Protein AF-A0AAE9WFH3-F1 (afdb_monomer)

Sequence (123 aa):
MDTSESIPDTSDIDADIASEFVEFTDDIPIEIYRSLRYIRKYENEYQKENLNLNHLATEVGQCSPSDVPATKKRFAKSLFHSDEYMQQTNAEAQKL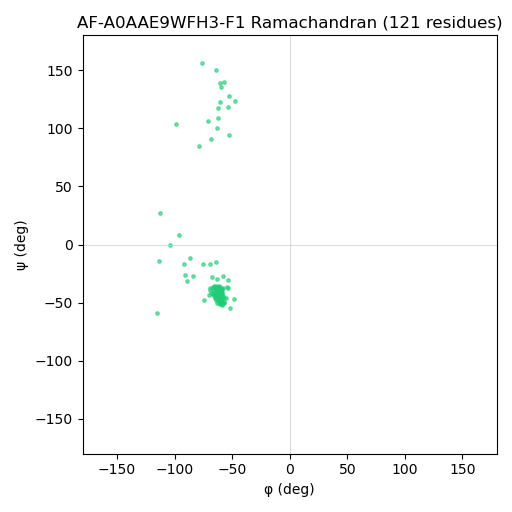YANVHAAYERLNDKIRYLENERPASSS

Mean predicted aligned error: 10.2 Å

Secondary structure (DSSP, 8-state):
-----PPPP-TT--HHHHHTTHIIIIIHHHHHHHHHHHHHHHHHHHHHHHHHHHHHHHHHHHS-TTTHHHHHHHHHHHHHHHHHHHHHHHHHHHHHHHHHHHHHHHHHHHHHHHHHHS-----

Solvent-accessible surface area (backbone atoms only — not comparable to full-atom values): 6937 Å² total; per-residue (Å²): 136,82,84,76,79,72,77,77,85,68,88,77,66,52,68,69,64,58,60,73,45,43,58,69,73,51,53,49,55,51,51,51,53,52,34,52,51,50,29,54,50,26,50,54,51,26,53,51,30,50,55,49,42,57,51,42,58,54,44,55,78,71,50,54,83,86,46,39,67,60,46,50,52,53,39,54,52,38,52,52,52,29,50,52,25,51,52,51,25,51,50,35,50,52,49,43,51,53,52,53,51,52,49,51,53,54,51,52,52,51,50,53,48,58,68,67,66,51,67,79,77,73,134

Structure (mmCIF, N/CA/C/O backbone):
data_AF-A0AAE9WFH3-F1
#
_entry.id   AF-A0AAE9WFH3-F1
#
loop_
_atom_site.group_PDB
_atom_site.id
_atom_site.type_symbol
_atom_site.label_atom_id
_atom_site.label_alt_id
_atom_site.label_comp_id
_atom_site.label_asym_id
_atom_site.label_entity_id
_atom_site.label_seq_id
_atom_site.pdbx_PDB_ins_code
_atom_site.Cartn_x
_atom_site.Cartn_y
_atom_site.Cartn_z
_atom_site.occupancy
_atom_site.B_iso_or_equiv
_atom_site.auth_seq_id
_atom_site.auth_comp_id
_atom_site.auth_asym_id
_atom_site.auth_atom_id
_atom_site.pdbx_PDB_model_num
ATOM 1 N N . MET A 1 1 ? 42.323 28.260 -20.197 1.00 41.03 1 MET A N 1
ATOM 2 C CA . MET A 1 1 ? 41.808 27.374 -21.256 1.00 41.03 1 MET A CA 1
ATOM 3 C C . MET A 1 1 ? 40.565 26.743 -20.682 1.00 41.03 1 MET A C 1
ATOM 5 O O . MET A 1 1 ? 40.673 26.093 -19.654 1.00 41.03 1 MET A O 1
ATOM 9 N N . ASP A 1 2 ? 39.417 27.089 -21.249 1.00 44.50 2 ASP A N 1
ATOM 10 C CA . ASP A 1 2 ? 38.090 26.714 -20.764 1.00 44.50 2 ASP A CA 1
ATOM 11 C C . ASP A 1 2 ? 37.646 25.509 -21.602 1.00 44.50 2 ASP A C 1
ATOM 13 O O . ASP A 1 2 ? 37.400 25.642 -22.802 1.00 44.50 2 ASP A O 1
ATOM 17 N N . THR A 1 3 ? 37.698 24.306 -21.032 1.00 50.94 3 THR A N 1
ATOM 18 C CA . THR A 1 3 ? 37.228 23.086 -21.698 1.00 50.94 3 THR A CA 1
ATOM 19 C C . THR A 1 3 ? 35.713 23.058 -21.589 1.00 50.94 3 THR A C 1
ATOM 21 O O . THR A 1 3 ? 35.156 22.485 -20.656 1.00 50.94 3 THR A O 1
ATOM 24 N N . SER A 1 4 ? 35.051 23.733 -22.527 1.00 55.38 4 SER A N 1
ATOM 25 C CA . SER A 1 4 ? 33.620 23.571 -22.751 1.00 55.38 4 SER A CA 1
ATOM 26 C C . SER A 1 4 ? 33.409 22.161 -23.308 1.00 55.38 4 SER A C 1
ATOM 28 O O . SER A 1 4 ? 33.547 21.930 -24.507 1.00 55.38 4 SER A O 1
ATOM 30 N N . GLU A 1 5 ? 33.182 21.193 -22.419 1.00 54.88 5 GLU A N 1
ATOM 31 C CA . GLU A 1 5 ? 32.661 19.883 -22.801 1.00 54.88 5 GLU A CA 1
ATOM 32 C C . GLU A 1 5 ? 31.267 20.110 -23.389 1.00 54.88 5 GLU A C 1
ATOM 34 O O . GLU A 1 5 ? 30.289 20.361 -22.685 1.00 54.88 5 GLU A O 1
ATOM 39 N N . SER A 1 6 ? 31.203 20.112 -24.718 1.00 55.34 6 SER A N 1
ATOM 40 C CA . SER A 1 6 ? 29.959 20.154 -25.468 1.00 55.34 6 SER A CA 1
ATOM 41 C C . SER A 1 6 ? 29.127 18.927 -25.113 1.00 55.34 6 SER A C 1
ATOM 43 O O . SER A 1 6 ? 29.585 17.796 -25.288 1.00 55.34 6 SER A O 1
ATOM 45 N N . ILE A 1 7 ? 27.906 19.161 -24.632 1.00 59.47 7 ILE A N 1
ATOM 46 C CA . ILE A 1 7 ? 26.883 18.127 -24.457 1.00 59.47 7 ILE A CA 1
ATOM 47 C C . ILE A 1 7 ? 26.741 17.389 -25.800 1.00 59.47 7 ILE A C 1
ATOM 49 O O . ILE A 1 7 ? 26.604 18.066 -26.824 1.00 59.47 7 ILE A O 1
ATOM 53 N N . PRO A 1 8 ? 26.820 16.046 -25.832 1.00 55.91 8 PRO A N 1
ATOM 54 C CA . PRO A 1 8 ? 26.739 15.300 -27.080 1.00 55.91 8 PRO A CA 1
ATOM 55 C C . PRO A 1 8 ? 25.400 15.567 -27.767 1.00 55.91 8 PRO A C 1
ATOM 57 O O . PRO A 1 8 ? 24.347 15.591 -27.125 1.00 55.91 8 PRO A O 1
ATOM 60 N N . ASP A 1 9 ? 25.470 15.797 -29.075 1.00 50.94 9 ASP A N 1
ATOM 61 C CA . ASP A 1 9 ? 24.312 16.028 -29.929 1.00 50.94 9 ASP A CA 1
ATOM 62 C C . ASP A 1 9 ? 23.417 14.776 -29.907 1.00 50.94 9 ASP A C 1
ATOM 64 O O . ASP A 1 9 ? 23.851 13.679 -30.253 1.00 50.94 9 ASP A O 1
ATOM 68 N N . THR A 1 10 ? 22.188 14.930 -29.415 1.00 55.25 10 THR A N 1
ATOM 69 C CA . THR A 1 10 ? 21.195 13.845 -29.273 1.00 55.25 10 THR A CA 1
ATOM 70 C C . THR A 1 10 ? 20.226 13.796 -30.456 1.00 55.25 10 THR A C 1
ATOM 72 O O . THR A 1 10 ? 19.245 13.058 -30.414 1.00 55.25 10 THR A O 1
ATOM 75 N N . SER A 1 11 ? 20.489 14.578 -31.511 1.00 54.19 11 SER A N 1
ATOM 76 C CA . SER A 1 11 ? 19.598 14.740 -32.667 1.00 54.19 11 SER A CA 1
ATOM 77 C C . SER A 1 11 ? 19.367 13.469 -33.499 1.00 54.19 11 SER A C 1
ATOM 79 O O . SER A 1 11 ? 18.375 13.426 -34.219 1.00 54.19 11 SER A O 1
ATOM 81 N N . ASP A 1 12 ? 20.190 12.428 -33.330 1.00 53.84 12 ASP A N 1
ATOM 82 C CA . ASP A 1 12 ? 20.093 11.138 -34.038 1.00 53.84 12 ASP A CA 1
ATOM 83 C C . ASP A 1 12 ? 19.704 9.953 -33.123 1.00 53.84 12 ASP A C 1
ATOM 85 O O . ASP A 1 12 ? 20.059 8.803 -33.392 1.00 53.84 12 ASP A O 1
ATOM 89 N N . ILE A 1 13 ? 18.986 10.179 -32.013 1.00 57.56 13 ILE A N 1
ATOM 90 C CA . ILE A 1 13 ? 18.311 9.052 -31.344 1.00 57.56 13 ILE A CA 1
ATOM 91 C C . ILE A 1 13 ? 17.147 8.634 -32.242 1.00 57.56 13 ILE A C 1
ATOM 93 O O . ILE A 1 13 ? 16.143 9.341 -32.333 1.00 57.56 13 ILE A O 1
ATOM 97 N N . ASP A 1 14 ? 17.314 7.494 -32.911 1.00 61.53 14 ASP A N 1
ATOM 98 C CA . ASP A 1 14 ? 16.313 6.884 -33.780 1.00 61.53 14 ASP A CA 1
ATOM 99 C C . ASP A 1 14 ? 14.957 6.853 -33.056 1.00 61.53 14 ASP A C 1
ATOM 101 O O . ASP A 1 14 ? 14.855 6.356 -31.927 1.00 61.53 14 ASP A O 1
ATOM 105 N N . ALA A 1 15 ? 13.920 7.440 -33.658 1.00 61.62 15 ALA A N 1
ATOM 106 C CA . ALA A 1 15 ? 12.600 7.551 -33.030 1.00 61.62 15 ALA A CA 1
ATOM 107 C C . ALA A 1 15 ? 12.034 6.166 -32.665 1.00 61.62 15 ALA A C 1
ATOM 109 O O . ALA A 1 15 ? 11.291 6.035 -31.689 1.00 61.62 15 ALA A O 1
ATOM 110 N N . ASP A 1 16 ? 12.462 5.137 -33.401 1.00 62.44 16 ASP A N 1
ATOM 111 C CA . ASP A 1 16 ? 12.167 3.735 -33.137 1.00 62.44 16 ASP A CA 1
ATOM 112 C C . ASP A 1 16 ? 12.787 3.274 -31.807 1.00 62.44 16 ASP A C 1
ATOM 114 O O . ASP A 1 16 ? 12.073 2.726 -30.968 1.00 62.44 16 ASP A O 1
ATOM 118 N N . ILE A 1 17 ? 14.050 3.614 -31.526 1.00 67.44 17 ILE A N 1
ATOM 119 C CA . ILE A 1 17 ? 14.711 3.310 -30.244 1.00 67.44 17 ILE A CA 1
ATOM 120 C C . ILE A 1 17 ? 14.035 4.072 -29.102 1.00 67.44 17 ILE A C 1
ATOM 122 O O . ILE A 1 17 ? 13.761 3.492 -28.057 1.00 67.44 17 ILE A O 1
ATOM 126 N N . ALA A 1 18 ? 13.712 5.356 -29.280 1.00 67.12 18 ALA A N 1
ATOM 127 C CA . ALA A 1 18 ? 13.023 6.134 -28.245 1.00 67.12 18 ALA A CA 1
ATOM 128 C C . ALA A 1 18 ? 11.638 5.549 -27.899 1.00 67.12 18 ALA A C 1
ATOM 130 O O . ALA A 1 18 ? 11.245 5.536 -26.729 1.00 67.12 18 ALA A O 1
ATOM 131 N N . SER A 1 19 ? 10.926 5.008 -28.896 1.00 69.81 19 SER A N 1
ATOM 132 C CA . SER A 1 19 ? 9.636 4.340 -28.696 1.00 69.81 19 SER A CA 1
ATOM 133 C C . SER A 1 19 ? 9.744 3.086 -27.815 1.00 69.81 19 SER A C 1
ATOM 135 O O . SER A 1 19 ? 8.832 2.796 -27.037 1.00 69.81 19 SER A O 1
ATOM 137 N N . GLU A 1 20 ? 10.888 2.392 -27.836 1.00 70.50 20 GLU A N 1
ATOM 138 C CA . GLU A 1 20 ? 11.128 1.206 -27.010 1.00 70.50 20 GLU A CA 1
ATOM 139 C C . GLU A 1 20 ? 11.255 1.525 -25.513 1.00 70.50 20 GLU A C 1
ATOM 141 O O . GLU A 1 20 ? 11.119 0.617 -24.688 1.00 70.50 20 GLU A O 1
ATOM 146 N N . PHE A 1 21 ? 11.478 2.787 -25.128 1.00 76.88 21 PHE A N 1
ATOM 147 C CA . PHE A 1 21 ? 11.640 3.191 -23.726 1.00 76.88 21 PHE A CA 1
ATOM 148 C C . PHE A 1 21 ? 10.418 3.887 -23.111 1.00 76.88 21 PHE A C 1
ATOM 150 O O . PHE A 1 21 ? 10.444 4.176 -21.915 1.00 76.88 21 PHE A O 1
ATOM 157 N N . VAL A 1 22 ? 9.333 4.087 -23.871 1.00 77.94 22 VAL A N 1
ATOM 158 C CA . VAL A 1 22 ? 8.097 4.760 -23.409 1.00 77.94 22 VAL A CA 1
ATOM 159 C C . VAL A 1 22 ? 7.522 4.122 -22.139 1.00 77.94 22 VAL A C 1
ATOM 161 O O . VAL A 1 22 ? 7.083 4.815 -21.225 1.00 77.94 22 VAL A O 1
ATOM 164 N N . GLU A 1 23 ? 7.611 2.796 -22.018 1.00 76.62 23 GLU A N 1
ATOM 165 C CA . GLU A 1 23 ? 7.212 2.057 -20.813 1.00 76.62 23 GLU A CA 1
ATOM 166 C C . GLU A 1 23 ? 7.896 2.595 -19.532 1.00 76.62 23 GLU A C 1
ATOM 168 O O . GLU A 1 23 ? 7.281 2.660 -18.465 1.00 76.62 23 GLU A O 1
ATOM 173 N N . PHE A 1 24 ? 9.166 3.011 -19.627 1.00 78.12 24 PHE A N 1
ATOM 174 C CA . PHE A 1 24 ? 9.969 3.503 -18.500 1.00 78.12 24 PHE A CA 1
ATOM 175 C C . PHE A 1 24 ? 9.745 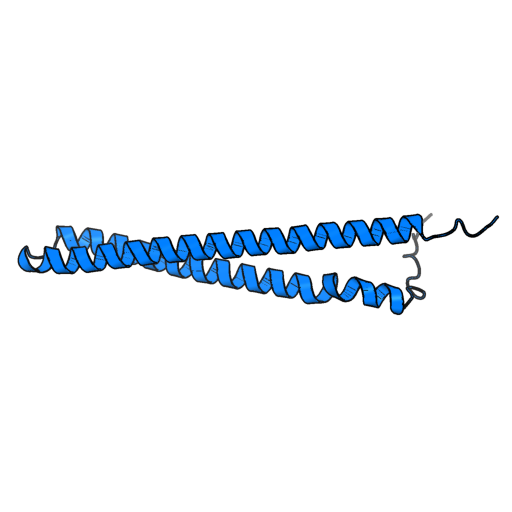4.978 -18.188 1.00 78.12 24 PHE A C 1
ATOM 177 O O . PHE A 1 24 ? 9.939 5.383 -17.040 1.00 78.12 24 PHE A O 1
ATOM 184 N N . THR A 1 25 ? 9.351 5.778 -19.178 1.00 75.19 25 THR A N 1
ATOM 185 C CA . THR A 1 25 ? 9.114 7.216 -18.999 1.00 75.19 25 THR A CA 1
ATOM 186 C C . THR A 1 25 ? 7.680 7.520 -18.591 1.00 75.19 25 THR A C 1
ATOM 188 O O . THR A 1 25 ? 7.459 8.461 -17.828 1.00 75.19 25 THR A O 1
ATOM 191 N N . ASP A 1 26 ? 6.725 6.701 -19.036 1.00 77.38 26 ASP A N 1
ATOM 192 C CA . ASP A 1 26 ? 5.303 7.020 -18.931 1.00 77.38 26 ASP A CA 1
ATOM 193 C C . ASP A 1 26 ? 4.592 6.029 -18.000 1.00 77.38 26 ASP A C 1
ATOM 195 O O . ASP A 1 26 ? 4.060 6.421 -16.957 1.00 77.38 26 ASP A O 1
ATOM 199 N N . ASP A 1 27 ? 4.637 4.732 -18.309 1.00 83.56 27 ASP A N 1
ATOM 200 C CA . ASP A 1 27 ? 3.812 3.731 -17.621 1.00 83.56 27 ASP A CA 1
ATOM 201 C C . ASP A 1 27 ? 4.314 3.409 -16.207 1.00 83.56 27 ASP A C 1
ATOM 203 O O . ASP A 1 27 ? 3.544 3.417 -15.238 1.00 83.56 27 ASP A O 1
ATOM 207 N N . ILE A 1 28 ? 5.616 3.155 -16.054 1.00 89.56 28 ILE A N 1
ATOM 208 C CA . ILE A 1 28 ? 6.210 2.785 -14.763 1.00 89.56 28 ILE A CA 1
ATOM 209 C C . ILE A 1 28 ? 6.059 3.905 -13.719 1.00 89.56 28 ILE A C 1
ATOM 211 O O . ILE A 1 28 ? 5.599 3.610 -12.610 1.00 89.56 28 ILE A O 1
ATOM 215 N N . PRO A 1 29 ? 6.360 5.185 -14.019 1.00 91.62 29 PRO A N 1
ATOM 216 C CA . PRO A 1 29 ? 6.131 6.275 -13.071 1.00 91.62 29 PRO A CA 1
ATOM 217 C C . PRO A 1 29 ? 4.665 6.418 -12.644 1.00 91.62 29 PRO A C 1
ATOM 219 O O . PRO A 1 29 ? 4.389 6.671 -11.466 1.00 91.62 29 PRO A O 1
ATOM 222 N N . ILE A 1 30 ? 3.716 6.212 -13.566 1.00 91.88 30 ILE A N 1
ATOM 223 C CA . ILE A 1 30 ? 2.280 6.244 -13.258 1.00 91.88 30 ILE A CA 1
ATOM 224 C C . ILE A 1 30 ? 1.910 5.126 -12.279 1.00 91.88 30 ILE A C 1
ATOM 226 O O . ILE A 1 30 ? 1.215 5.385 -11.292 1.00 91.88 30 ILE A O 1
ATOM 230 N N . GLU A 1 31 ? 2.372 3.899 -12.513 1.00 91.12 31 GLU A N 1
ATOM 231 C CA . GLU A 1 31 ? 2.100 2.766 -11.622 1.00 91.12 31 GLU A CA 1
ATOM 232 C C . GLU A 1 31 ? 2.760 2.937 -10.247 1.00 91.12 31 GLU A C 1
ATOM 234 O O . GLU A 1 31 ? 2.116 2.681 -9.226 1.00 91.12 31 GLU A O 1
ATOM 239 N N . ILE A 1 32 ? 3.987 3.473 -10.192 1.00 94.12 32 ILE A N 1
ATOM 240 C CA . ILE A 1 32 ? 4.649 3.832 -8.929 1.00 94.12 32 ILE A CA 1
ATOM 241 C C . ILE A 1 32 ? 3.787 4.825 -8.146 1.00 94.12 32 ILE A C 1
ATOM 243 O O . ILE A 1 32 ? 3.482 4.605 -6.970 1.00 94.12 32 ILE A O 1
ATOM 247 N N . TYR A 1 33 ? 3.345 5.904 -8.798 1.00 95.31 33 TYR A N 1
ATOM 248 C CA . TYR A 1 33 ? 2.500 6.909 -8.159 1.00 95.31 33 TYR A CA 1
ATOM 249 C C . TYR A 1 33 ? 1.169 6.321 -7.675 1.00 95.31 33 TYR A C 1
ATOM 251 O O . TYR A 1 33 ? 0.728 6.615 -6.559 1.00 95.31 33 TYR A O 1
ATOM 259 N N . ARG A 1 34 ? 0.525 5.471 -8.486 1.00 95.25 34 ARG A N 1
ATOM 260 C CA . ARG A 1 34 ? -0.732 4.799 -8.125 1.00 95.25 34 ARG A CA 1
ATOM 261 C C . ARG A 1 34 ? -0.563 3.949 -6.871 1.00 95.25 34 ARG A C 1
ATOM 263 O O . ARG A 1 34 ? -1.330 4.143 -5.927 1.00 95.25 34 ARG A O 1
ATOM 270 N N . SER A 1 35 ? 0.436 3.070 -6.818 1.00 96.81 35 SER A N 1
ATOM 271 C CA . SER A 1 35 ? 0.660 2.223 -5.641 1.00 96.81 35 SER A CA 1
ATOM 272 C C . SER A 1 35 ? 1.025 3.040 -4.401 1.00 96.81 35 SER A C 1
ATOM 274 O O . SER A 1 35 ? 0.431 2.823 -3.346 1.00 96.81 35 SER A O 1
ATOM 276 N N . LEU A 1 36 ? 1.889 4.058 -4.512 1.00 97.31 36 LEU A N 1
ATOM 277 C CA . LEU A 1 36 ? 2.202 4.951 -3.384 1.00 97.31 36 LEU A CA 1
ATOM 278 C C . LEU A 1 36 ? 0.961 5.686 -2.856 1.00 97.31 36 LEU A C 1
ATOM 280 O O . LEU A 1 36 ? 0.793 5.852 -1.645 1.00 97.31 36 LEU A O 1
ATOM 284 N N . ARG A 1 37 ? 0.054 6.103 -3.747 1.00 98.00 37 ARG A N 1
ATOM 285 C CA . ARG A 1 37 ? -1.218 6.720 -3.356 1.00 98.00 37 ARG A CA 1
ATOM 286 C C . ARG A 1 37 ? -2.102 5.751 -2.569 1.00 98.00 37 ARG A C 1
ATOM 288 O O . ARG A 1 37 ? -2.723 6.178 -1.595 1.00 98.00 37 ARG A O 1
ATOM 295 N N . TYR A 1 38 ? -2.183 4.483 -2.976 1.00 97.88 38 TYR A N 1
ATOM 296 C CA . TYR A 1 38 ? -2.962 3.471 -2.257 1.00 97.88 38 TYR A CA 1
ATOM 297 C C . TYR A 1 38 ? -2.335 3.099 -0.913 1.00 97.88 38 TYR A C 1
ATOM 299 O O . TYR A 1 38 ? -3.057 3.081 0.080 1.00 97.88 38 TYR A O 1
ATOM 307 N N . ILE A 1 39 ? -1.013 2.919 -0.849 1.00 98.25 39 ILE A N 1
ATOM 308 C CA . ILE A 1 39 ? -0.269 2.720 0.407 1.00 98.25 39 ILE A CA 1
ATOM 309 C C . ILE A 1 39 ? -0.619 3.833 1.395 1.00 98.25 39 ILE A C 1
ATOM 311 O O . ILE A 1 39 ? -1.160 3.567 2.465 1.00 98.25 39 ILE A O 1
ATOM 315 N N . ARG A 1 40 ? -0.453 5.097 0.987 1.00 98.19 40 ARG A N 1
ATOM 316 C CA . ARG A 1 40 ? -0.771 6.245 1.844 1.00 98.19 40 ARG A CA 1
ATOM 317 C C . ARG A 1 40 ? -2.245 6.288 2.253 1.00 98.19 40 ARG A C 1
ATOM 319 O O . ARG A 1 40 ? -2.569 6.700 3.364 1.00 98.19 40 ARG A O 1
ATOM 326 N N . LYS A 1 41 ? -3.161 5.904 1.358 1.00 98.19 41 LYS A N 1
ATOM 327 C CA . LYS A 1 41 ? -4.593 5.816 1.674 1.00 98.19 41 LYS A CA 1
ATOM 328 C C . LYS A 1 41 ? -4.829 4.813 2.805 1.00 98.19 41 LYS A C 1
ATOM 330 O O . LYS A 1 41 ? -5.497 5.167 3.770 1.00 98.19 41 LYS A O 1
ATOM 335 N N . TYR A 1 42 ? -4.300 3.599 2.690 1.00 98.31 42 TYR A N 1
ATOM 336 C CA . TYR A 1 42 ? -4.509 2.544 3.680 1.00 98.31 42 TYR A CA 1
ATOM 337 C C . TYR A 1 42 ? -3.803 2.839 5.005 1.00 98.31 42 TYR A C 1
ATOM 339 O O . TYR A 1 42 ? -4.408 2.650 6.056 1.00 98.31 42 TYR A O 1
ATOM 347 N N . GLU A 1 43 ? -2.604 3.422 4.978 1.00 97.75 43 GLU A N 1
ATOM 348 C CA . GLU A 1 43 ? -1.922 3.907 6.184 1.00 97.75 43 GLU A CA 1
ATOM 349 C C . GLU A 1 43 ? -2.745 4.965 6.930 1.00 97.75 43 GLU A C 1
ATOM 351 O O . GLU A 1 43 ? -2.855 4.917 8.156 1.00 97.75 43 GLU A O 1
ATOM 356 N N . ASN A 1 44 ? -3.368 5.904 6.210 1.00 98.12 44 ASN A N 1
ATOM 357 C CA . ASN A 1 44 ? -4.234 6.908 6.829 1.00 98.12 44 ASN A CA 1
ATOM 358 C C . ASN A 1 44 ? -5.470 6.270 7.486 1.00 98.12 44 ASN A C 1
ATOM 360 O O . ASN A 1 44 ? -5.869 6.693 8.571 1.00 98.12 44 ASN A O 1
ATOM 364 N N . GLU A 1 45 ? -6.097 5.276 6.848 1.00 98.19 45 GLU A N 1
ATOM 365 C CA . GLU A 1 45 ? -7.246 4.572 7.436 1.00 98.19 45 GLU A CA 1
ATOM 366 C C . GLU A 1 45 ? -6.833 3.710 8.640 1.00 98.19 45 GLU A C 1
ATOM 368 O O . GLU A 1 45 ? -7.501 3.745 9.673 1.00 98.19 45 GLU A O 1
ATOM 373 N N . TYR A 1 46 ? -5.679 3.043 8.573 1.00 97.69 46 TYR A N 1
ATOM 374 C CA . TYR A 1 46 ? -5.075 2.341 9.707 1.00 97.69 46 TYR A CA 1
ATOM 375 C C . TYR A 1 46 ? -4.838 3.278 10.902 1.00 97.69 46 TYR A C 1
ATOM 377 O O . TYR A 1 46 ? -5.205 2.963 12.034 1.00 97.69 46 TYR A O 1
ATOM 385 N N . GLN A 1 47 ? -4.282 4.471 10.666 1.00 97.50 47 GLN A N 1
ATOM 386 C CA . GLN A 1 47 ? -4.077 5.468 11.721 1.00 97.50 47 GLN A CA 1
ATOM 387 C C . GLN A 1 47 ? -5.397 5.914 12.362 1.00 97.50 47 GLN A C 1
ATOM 389 O O . GLN A 1 47 ? -5.467 6.047 13.586 1.00 97.50 47 GLN A O 1
ATOM 394 N N . LYS A 1 48 ? -6.455 6.113 11.565 1.00 97.62 48 LYS A N 1
ATOM 395 C CA . LYS A 1 48 ? -7.790 6.443 12.088 1.00 97.62 48 LYS A CA 1
ATOM 396 C C . LYS A 1 48 ? -8.357 5.314 12.946 1.00 97.62 48 LYS A C 1
ATOM 398 O O . LYS A 1 48 ? -8.863 5.593 14.032 1.00 97.62 48 LYS A O 1
ATOM 403 N N . GLU A 1 49 ? -8.253 4.063 12.498 1.00 97.38 49 GLU A N 1
ATOM 404 C CA . GLU A 1 49 ? -8.702 2.913 13.290 1.00 97.38 49 GLU A CA 1
ATOM 405 C C . GLU A 1 49 ? -7.887 2.770 14.582 1.00 97.38 49 GLU A C 1
ATOM 407 O O . GLU A 1 49 ? -8.467 2.527 15.632 1.00 97.38 49 GLU A O 1
ATOM 412 N N . ASN A 1 50 ? -6.579 3.041 14.579 1.00 95.38 50 ASN A N 1
ATOM 413 C CA . ASN A 1 50 ? -5.782 3.046 15.812 1.00 95.38 50 ASN A CA 1
ATOM 414 C C . ASN A 1 50 ? -6.214 4.130 16.812 1.00 95.38 50 ASN A C 1
ATOM 416 O O . ASN A 1 50 ? -6.271 3.874 18.017 1.00 95.38 50 ASN A O 1
ATOM 420 N N . LEU A 1 51 ? -6.558 5.333 16.342 1.00 96.50 51 LEU A N 1
ATOM 421 C CA . LEU A 1 51 ? -7.135 6.367 17.208 1.00 96.50 51 LEU A CA 1
ATOM 422 C C . LEU A 1 51 ? -8.488 5.918 17.782 1.00 96.50 51 LEU A C 1
ATOM 424 O O . LEU A 1 51 ? -8.742 6.096 18.975 1.00 96.50 51 LEU A O 1
ATOM 428 N N . ASN A 1 52 ? -9.328 5.291 16.956 1.00 96.50 52 ASN A N 1
ATOM 429 C CA . ASN A 1 52 ? -10.614 4.738 17.372 1.00 96.50 52 ASN A CA 1
ATOM 430 C C . ASN A 1 52 ? -10.452 3.596 18.393 1.00 96.50 52 ASN A C 1
ATOM 432 O O . ASN A 1 52 ? -11.162 3.564 19.395 1.00 96.50 52 ASN A O 1
ATOM 436 N N . LEU A 1 53 ? -9.479 2.702 18.207 1.00 96.44 53 LEU A N 1
ATOM 437 C CA . LEU A 1 53 ? -9.147 1.637 19.156 1.00 96.44 53 LEU A CA 1
ATOM 438 C C . LEU A 1 53 ? -8.736 2.198 20.517 1.00 96.44 53 LEU A C 1
ATOM 440 O O . LEU A 1 53 ? -9.234 1.728 21.539 1.00 96.44 53 LEU A O 1
ATOM 444 N N . ASN A 1 54 ? -7.890 3.230 20.545 1.00 94.75 54 ASN A N 1
ATOM 445 C CA . ASN A 1 54 ? -7.495 3.893 21.791 1.00 94.75 54 ASN A CA 1
ATOM 446 C C . ASN A 1 54 ? -8.698 4.531 22.508 1.00 94.75 54 ASN A C 1
ATOM 448 O O . ASN A 1 54 ? -8.835 4.426 23.732 1.00 94.75 54 ASN A O 1
ATOM 452 N N . HIS A 1 55 ? -9.602 5.149 21.746 1.00 95.19 55 HIS A N 1
ATOM 453 C CA . HIS A 1 55 ? -10.844 5.703 22.278 1.00 95.19 55 HIS A CA 1
ATOM 454 C C . HIS A 1 55 ? -11.749 4.606 22.861 1.00 95.19 55 HIS A C 1
ATOM 456 O O . HIS A 1 55 ? -12.160 4.683 24.017 1.00 95.19 55 HIS A O 1
ATOM 462 N N . LEU A 1 56 ? -11.996 3.536 22.100 1.00 94.50 56 LEU A N 1
ATOM 463 C CA . LEU A 1 56 ? -12.829 2.406 22.516 1.00 94.50 56 LEU A CA 1
ATOM 464 C C . LEU A 1 56 ? -12.237 1.653 23.716 1.00 94.50 56 LEU A C 1
ATOM 466 O O . LEU A 1 56 ? -12.990 1.221 24.584 1.00 94.50 56 LEU A O 1
ATOM 470 N N . ALA A 1 57 ? -10.911 1.521 23.811 1.00 92.44 57 ALA A N 1
ATOM 471 C CA . ALA A 1 57 ? -10.249 0.940 24.981 1.00 92.44 57 ALA A CA 1
ATOM 472 C C . ALA A 1 57 ? -10.553 1.741 26.256 1.00 92.44 57 ALA A C 1
ATOM 474 O O . ALA A 1 57 ? -10.849 1.160 27.302 1.00 92.44 57 ALA A O 1
ATOM 475 N N . THR A 1 58 ? -10.541 3.072 26.146 1.00 92.50 58 THR A N 1
ATOM 476 C CA . THR A 1 58 ? -10.908 3.974 27.244 1.00 92.50 58 THR A CA 1
ATOM 477 C C . THR A 1 58 ? -12.395 3.849 27.588 1.00 92.50 58 THR A C 1
ATOM 479 O O . THR A 1 58 ? -12.738 3.720 28.764 1.00 92.50 58 THR A O 1
ATOM 482 N N . GLU A 1 59 ? -13.278 3.795 26.581 1.00 91.44 59 GLU A N 1
ATOM 483 C CA . GLU A 1 59 ? -14.722 3.611 26.787 1.00 91.44 59 GLU A CA 1
ATOM 484 C C . GLU A 1 59 ? -15.045 2.313 27.536 1.00 91.44 59 GLU A C 1
ATOM 486 O O . GLU A 1 59 ? -15.908 2.320 28.409 1.00 91.44 59 GLU A O 1
ATOM 491 N N . VAL A 1 60 ? -14.366 1.197 27.239 1.00 89.69 60 VAL A N 1
ATOM 492 C CA . VAL A 1 60 ? -14.622 -0.084 27.928 1.00 89.69 60 VAL A CA 1
ATOM 493 C C . VAL A 1 60 ? -14.417 0.044 29.440 1.00 89.69 60 VAL A C 1
ATOM 495 O O . VAL A 1 60 ? -15.188 -0.537 30.201 1.00 89.69 60 VAL A O 1
ATOM 498 N N . GLY A 1 61 ? -13.418 0.815 29.879 1.00 86.81 61 GLY A N 1
ATOM 499 C CA . GLY A 1 61 ? -13.142 1.045 31.301 1.00 86.81 61 GLY A CA 1
ATOM 500 C C . GLY A 1 61 ? -14.117 2.004 31.992 1.00 86.81 61 GLY A C 1
ATOM 501 O O . GLY A 1 61 ? -14.166 2.029 33.219 1.00 86.81 61 GLY A O 1
ATOM 502 N N . GLN A 1 62 ? -14.880 2.787 31.225 1.00 90.94 62 GLN A N 1
ATOM 503 C CA . GLN A 1 62 ? -15.774 3.837 31.731 1.00 90.94 62 GLN A CA 1
ATOM 504 C C . GLN A 1 62 ? -17.263 3.538 31.497 1.00 90.94 62 GLN A C 1
ATOM 506 O O . GLN A 1 62 ? -18.122 4.204 32.073 1.00 90.94 62 GLN A O 1
ATOM 511 N N . CYS A 1 63 ? -17.587 2.561 30.647 1.00 89.00 63 CYS A N 1
ATOM 512 C CA . CYS A 1 63 ? -18.961 2.243 30.281 1.00 89.00 63 CYS A CA 1
ATOM 513 C C . CYS A 1 63 ? -19.708 1.476 31.380 1.00 89.00 63 CYS A C 1
ATOM 515 O O . CYS A 1 63 ? -19.119 0.794 32.223 1.00 89.00 63 CYS A O 1
ATOM 517 N N . SER A 1 64 ? -21.039 1.581 31.357 1.00 92.25 64 SER A N 1
ATOM 518 C CA . SER A 1 64 ? -21.888 0.810 32.259 1.00 92.25 64 SER A CA 1
ATOM 519 C C . SER A 1 64 ? -21.742 -0.697 31.975 1.00 92.25 64 SER A C 1
ATOM 521 O O . SER A 1 64 ? -21.512 -1.081 30.823 1.00 92.25 64 SER A O 1
ATOM 523 N N . PRO A 1 65 ? -21.914 -1.591 32.971 1.00 91.56 65 PRO A N 1
ATOM 524 C CA . PRO A 1 65 ? -21.800 -3.036 32.753 1.00 91.56 65 PRO A CA 1
ATOM 525 C C . PRO A 1 65 ? -22.694 -3.577 31.626 1.00 91.56 65 PRO A C 1
ATOM 527 O O . PRO A 1 65 ? -22.313 -4.528 30.944 1.00 91.56 65 PRO A O 1
ATOM 530 N N . SER A 1 66 ? -23.856 -2.957 31.398 1.00 92.94 66 SER A N 1
ATOM 531 C CA . SER A 1 66 ? -24.773 -3.297 30.303 1.00 92.94 66 SER A CA 1
ATOM 532 C C . SER A 1 66 ? -24.225 -2.969 28.912 1.00 92.94 66 SER A C 1
ATOM 534 O O . SER A 1 66 ? -24.573 -3.659 27.955 1.00 92.94 66 SER A O 1
ATOM 536 N N . ASP A 1 67 ? -23.343 -1.975 28.790 1.00 93.75 67 ASP A N 1
ATOM 537 C CA . ASP A 1 67 ? -22.800 -1.519 27.504 1.00 93.75 67 ASP A CA 1
ATOM 538 C C . ASP A 1 67 ? -21.494 -2.227 27.123 1.00 93.75 67 ASP A C 1
ATOM 540 O O . ASP A 1 67 ? -21.105 -2.236 25.950 1.00 93.75 67 ASP A O 1
ATOM 544 N N . VAL A 1 68 ? -20.828 -2.876 28.088 1.00 92.62 68 VAL A N 1
ATOM 545 C CA . VAL A 1 68 ? -19.553 -3.586 27.884 1.00 92.62 68 VAL A CA 1
ATOM 546 C C . VAL A 1 68 ? -19.581 -4.524 26.665 1.00 92.62 68 VAL A C 1
ATOM 548 O O . VAL A 1 68 ? -18.643 -4.460 25.863 1.00 92.62 68 VAL A O 1
ATOM 551 N N . PRO A 1 69 ? -20.606 -5.378 26.447 1.00 94.25 69 PRO A N 1
ATOM 552 C CA . PRO A 1 69 ? -20.632 -6.264 25.282 1.00 94.25 69 PRO A CA 1
ATOM 553 C C . PRO A 1 69 ? -20.680 -5.498 23.954 1.00 94.25 69 PRO A C 1
ATOM 555 O O . PRO A 1 69 ? -19.990 -5.865 23.000 1.00 94.25 69 PRO A O 1
ATOM 558 N N . ALA A 1 70 ? -21.453 -4.409 23.891 1.00 94.50 70 ALA A N 1
ATOM 559 C CA . ALA A 1 70 ? -21.568 -3.586 22.692 1.00 94.50 70 ALA A CA 1
ATOM 560 C C . ALA A 1 70 ? -20.255 -2.847 22.392 1.00 94.50 70 ALA A C 1
ATOM 562 O O . ALA A 1 70 ? -19.807 -2.816 21.243 1.00 94.50 70 ALA A O 1
ATOM 563 N N . THR A 1 71 ? -19.593 -2.304 23.414 1.00 93.44 71 THR A N 1
ATOM 564 C CA . THR A 1 71 ? -18.290 -1.638 23.271 1.00 93.44 71 THR A CA 1
ATOM 565 C C . THR A 1 71 ? -17.194 -2.622 22.865 1.00 93.44 71 THR A C 1
ATOM 567 O O . THR A 1 71 ? -16.455 -2.346 21.923 1.00 93.44 71 THR A O 1
ATOM 570 N N . LYS A 1 72 ? -17.149 -3.825 23.455 1.00 93.56 72 LYS A N 1
ATOM 571 C CA . LYS A 1 72 ? -16.226 -4.894 23.027 1.00 93.56 72 LYS A CA 1
ATOM 572 C C . LYS A 1 72 ? -16.441 -5.306 21.572 1.00 93.56 72 LYS A C 1
ATOM 574 O O . LYS A 1 72 ? -15.472 -5.518 20.849 1.00 93.56 72 LYS A O 1
ATOM 579 N N . LYS A 1 73 ? -17.695 -5.382 21.115 1.00 95.44 73 LYS A N 1
ATOM 580 C CA . LYS A 1 73 ? -18.009 -5.683 19.710 1.00 95.44 73 LYS A CA 1
ATOM 581 C C . LYS A 1 73 ? -17.480 -4.601 18.762 1.00 95.44 73 LYS A C 1
ATOM 583 O O . LYS A 1 73 ? -16.918 -4.933 17.721 1.00 95.44 73 LYS A O 1
ATOM 588 N N . ARG A 1 74 ? -17.639 -3.321 19.119 1.00 95.81 74 ARG A N 1
ATOM 589 C CA . ARG A 1 74 ? -17.087 -2.189 18.350 1.00 95.81 74 ARG A CA 1
ATOM 590 C C . ARG A 1 74 ? -15.558 -2.235 18.313 1.00 95.81 74 ARG A C 1
ATOM 592 O O . ARG A 1 74 ? -14.986 -2.096 17.237 1.00 95.81 74 ARG A O 1
ATOM 599 N N . PHE A 1 75 ? -14.926 -2.514 19.453 1.00 95.44 75 PHE A N 1
ATOM 600 C CA . PHE A 1 75 ? -13.474 -2.666 19.562 1.00 95.44 75 PHE A CA 1
ATOM 601 C C . PHE A 1 75 ? -12.950 -3.784 18.654 1.00 95.44 75 PHE A C 1
ATOM 603 O O . PHE A 1 75 ? -12.064 -3.550 17.840 1.00 95.44 75 PHE A O 1
ATOM 610 N N . ALA A 1 76 ? -13.549 -4.977 18.727 1.00 95.88 76 ALA A N 1
ATOM 611 C CA . ALA A 1 76 ? -13.157 -6.103 17.883 1.00 95.88 76 ALA A CA 1
ATOM 612 C C . ALA A 1 76 ? -13.285 -5.769 16.389 1.00 95.88 76 ALA A C 1
ATOM 614 O O . ALA A 1 76 ? -12.378 -6.061 15.619 1.00 95.88 76 ALA A O 1
ATOM 615 N N . LYS A 1 77 ? -14.375 -5.109 15.978 1.00 97.00 77 LYS A N 1
ATOM 616 C CA . LYS A 1 77 ? -14.567 -4.692 14.582 1.00 97.00 77 LYS A CA 1
ATOM 617 C C . LYS A 1 77 ? -13.477 -3.722 14.109 1.00 97.00 77 LYS A C 1
ATOM 619 O O . LYS A 1 77 ? -12.942 -3.904 13.024 1.00 97.00 77 LYS A O 1
ATOM 624 N N . SER A 1 78 ? -13.150 -2.722 14.924 1.00 96.94 78 SER A N 1
ATOM 625 C CA . SER A 1 78 ? -12.093 -1.750 14.618 1.00 96.94 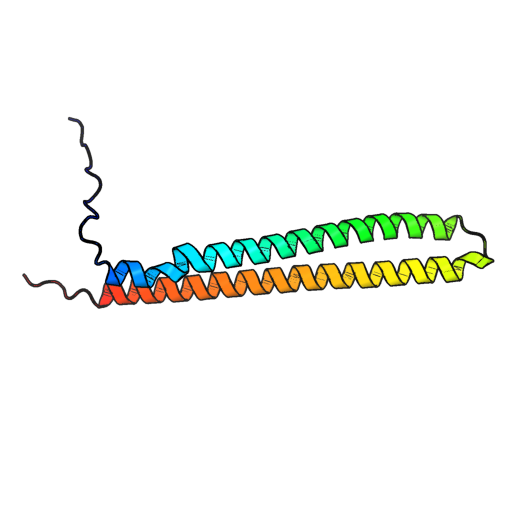78 SER A CA 1
ATOM 626 C C . SER A 1 78 ? -10.715 -2.421 14.518 1.00 96.94 78 SER A C 1
ATOM 628 O O . SER A 1 78 ? -9.935 -2.099 13.627 1.00 96.94 78 SER A O 1
ATOM 630 N N . LEU A 1 79 ? -10.454 -3.437 15.351 1.00 96.88 79 LEU A N 1
ATOM 631 C CA . LEU A 1 79 ? -9.226 -4.231 15.286 1.00 96.88 79 LEU A CA 1
ATOM 632 C C . LEU A 1 79 ? -9.121 -5.007 13.968 1.00 96.88 79 LEU A C 1
ATOM 634 O O . LEU A 1 79 ? -8.067 -4.988 13.341 1.00 96.88 79 LEU A O 1
ATOM 638 N N . PHE A 1 80 ? -10.211 -5.645 13.530 1.00 97.81 80 PHE A N 1
ATOM 639 C CA . PHE A 1 80 ? -10.248 -6.341 12.241 1.00 97.81 80 PHE A CA 1
ATOM 640 C C . PHE A 1 80 ? -9.994 -5.391 11.069 1.00 97.81 80 PHE A C 1
ATOM 642 O O . PHE A 1 80 ? -9.164 -5.696 10.222 1.00 97.81 80 PHE A O 1
ATOM 649 N N . HIS A 1 81 ? -10.644 -4.224 11.038 1.00 97.75 81 HIS A N 1
ATOM 650 C CA . HIS A 1 81 ? -10.388 -3.245 9.977 1.00 97.75 81 HIS A CA 1
ATOM 651 C C . HIS A 1 81 ? -8.937 -2.745 9.985 1.00 97.75 81 HIS A C 1
ATOM 653 O O . HIS A 1 81 ? -8.337 -2.572 8.929 1.00 97.75 81 HIS A O 1
ATOM 659 N N . SER A 1 82 ? -8.367 -2.509 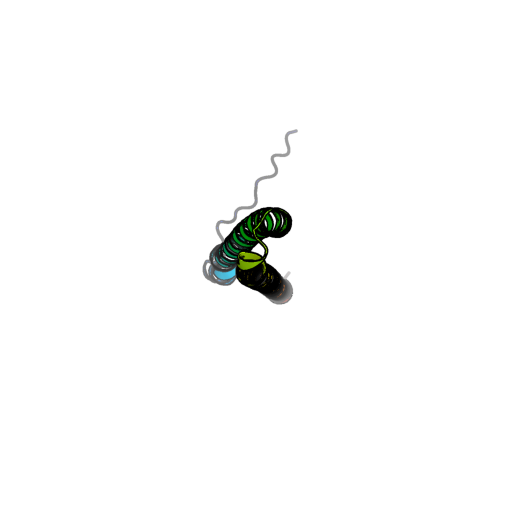11.171 1.00 97.81 82 SER A N 1
ATOM 660 C CA . SER A 1 82 ? -6.968 -2.098 11.315 1.00 97.81 82 SER 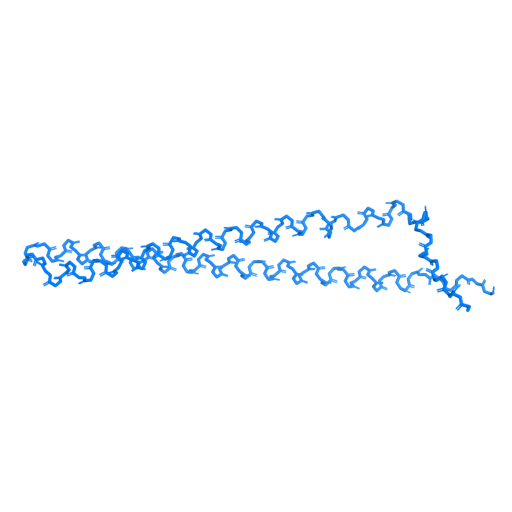A CA 1
ATOM 661 C C . SER A 1 82 ? -6.020 -3.135 10.696 1.00 97.81 82 SER A C 1
ATOM 663 O O . SER A 1 82 ? -5.162 -2.786 9.883 1.00 97.81 82 SER A O 1
ATOM 665 N N . ASP A 1 83 ? -6.236 -4.421 10.986 1.00 97.94 83 ASP A N 1
ATOM 666 C CA . ASP A 1 83 ? -5.477 -5.514 10.370 1.00 97.94 83 ASP A CA 1
ATOM 667 C C . ASP A 1 83 ? -5.675 -5.573 8.844 1.00 97.94 83 ASP A C 1
ATOM 669 O O . ASP A 1 83 ? -4.699 -5.638 8.098 1.00 97.94 83 ASP A O 1
ATOM 673 N N . GLU A 1 84 ? -6.913 -5.445 8.355 1.00 98.19 84 GLU A N 1
ATOM 674 C CA . GLU A 1 84 ? -7.214 -5.406 6.916 1.00 98.19 84 GLU A CA 1
ATOM 675 C C . GLU A 1 84 ? -6.471 -4.269 6.194 1.00 98.19 84 GLU A C 1
ATOM 677 O O . GLU A 1 84 ? -5.888 -4.489 5.129 1.00 98.19 84 GLU A O 1
ATOM 682 N N . TYR A 1 85 ? -6.433 -3.060 6.763 1.00 98.25 85 TYR A N 1
ATOM 683 C CA . TYR A 1 85 ? -5.699 -1.937 6.170 1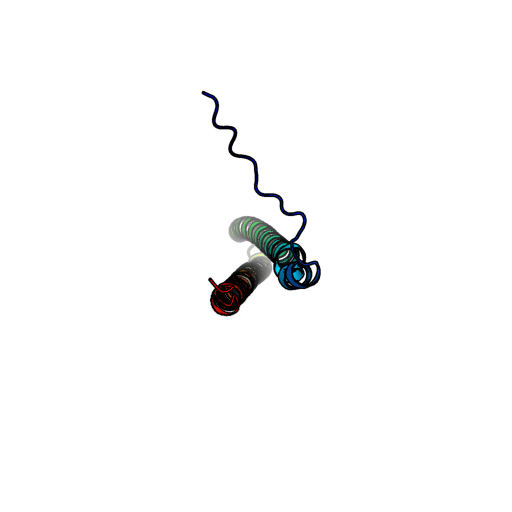.00 98.25 85 TYR A CA 1
ATOM 684 C C . TYR A 1 85 ? -4.187 -2.166 6.166 1.00 98.25 85 TYR A C 1
ATOM 686 O O . TYR A 1 85 ? -3.518 -1.818 5.189 1.00 98.25 85 TYR A 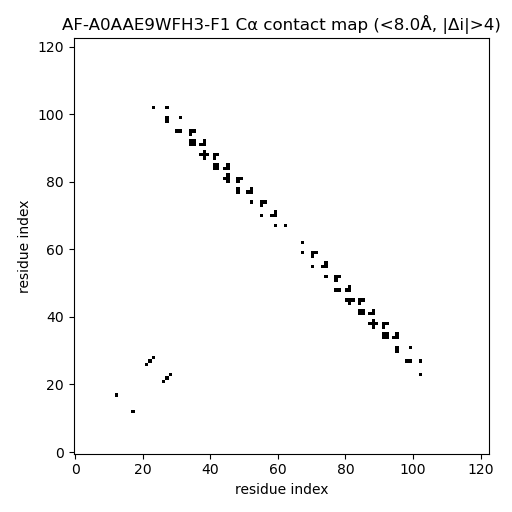O 1
ATOM 694 N N . MET A 1 86 ? -3.635 -2.788 7.209 1.00 97.69 86 MET A N 1
ATOM 695 C CA . MET A 1 86 ? -2.219 -3.160 7.242 1.00 97.69 86 MET A CA 1
ATOM 696 C C . MET A 1 86 ? -1.897 -4.200 6.157 1.00 97.69 86 MET A C 1
ATOM 698 O O . MET A 1 86 ? -0.920 -4.041 5.421 1.00 97.69 86 MET A O 1
ATOM 702 N N . GLN A 1 87 ? -2.741 -5.223 5.999 1.00 98.25 87 GLN A N 1
ATOM 703 C CA . GLN A 1 87 ? -2.590 -6.231 4.948 1.00 98.25 87 GLN A CA 1
ATOM 704 C C . GLN A 1 87 ? -2.664 -5.610 3.548 1.00 98.25 87 GLN A C 1
ATOM 706 O O . GLN A 1 87 ? -1.826 -5.915 2.699 1.00 98.25 87 GLN A O 1
ATOM 711 N N . GLN A 1 88 ? -3.616 -4.703 3.310 1.00 98.25 88 GLN A N 1
ATOM 712 C CA . GLN A 1 88 ? -3.750 -3.985 2.037 1.00 98.25 88 GLN A CA 1
ATOM 713 C C . GLN A 1 88 ? -2.538 -3.091 1.749 1.00 98.25 88 GLN A C 1
ATOM 715 O O . GLN A 1 88 ? -2.042 -3.072 0.623 1.00 98.25 88 GLN A O 1
ATOM 720 N N . THR A 1 89 ? -2.017 -2.404 2.769 1.00 98.19 89 THR A N 1
ATOM 721 C CA . THR A 1 89 ? -0.785 -1.608 2.660 1.00 98.19 89 THR A CA 1
ATOM 722 C C . THR A 1 89 ? 0.392 -2.485 2.236 1.00 98.19 89 THR A C 1
ATOM 724 O O . THR A 1 89 ? 1.100 -2.160 1.284 1.00 98.19 89 THR A O 1
ATOM 727 N N . ASN A 1 90 ? 0.573 -3.632 2.899 1.00 98.12 90 ASN A N 1
ATOM 728 C CA . ASN A 1 90 ? 1.644 -4.568 2.576 1.00 98.12 90 ASN A CA 1
ATOM 729 C C . ASN A 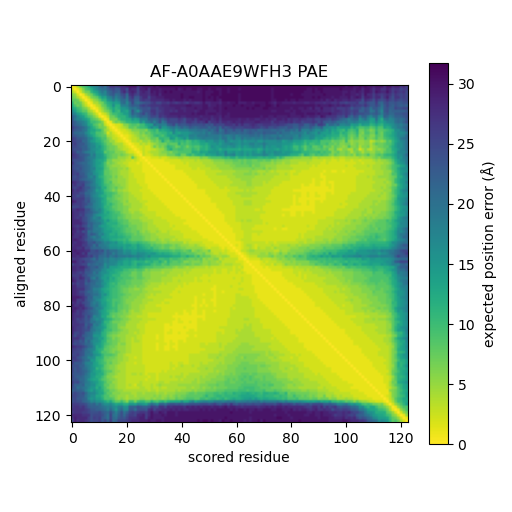1 90 ? 1.488 -5.166 1.167 1.00 98.12 90 ASN A C 1
ATOM 731 O O . ASN A 1 90 ? 2.469 -5.264 0.434 1.00 98.12 90 ASN A O 1
ATOM 735 N N . ALA A 1 91 ? 0.268 -5.522 0.762 1.00 97.81 91 ALA A N 1
ATOM 736 C CA . ALA A 1 91 ? -0.001 -6.047 -0.574 1.00 97.81 91 ALA A CA 1
ATOM 737 C C . ALA A 1 91 ? 0.353 -5.030 -1.675 1.00 97.81 91 ALA A C 1
ATOM 739 O O . ALA A 1 91 ? 1.020 -5.384 -2.648 1.00 97.81 91 ALA A O 1
ATOM 740 N N . GLU A 1 92 ? -0.022 -3.758 -1.509 1.00 97.75 92 GLU A N 1
ATOM 741 C CA . GLU A 1 92 ? 0.347 -2.700 -2.460 1.00 97.75 92 GLU A CA 1
ATOM 742 C C . GLU A 1 92 ? 1.855 -2.419 -2.470 1.00 97.75 92 GLU A C 1
ATOM 744 O O . GLU A 1 92 ? 2.426 -2.197 -3.537 1.00 97.75 92 GLU A O 1
ATOM 749 N N . ALA A 1 93 ? 2.530 -2.486 -1.318 1.00 97.38 93 ALA A N 1
ATOM 750 C CA . ALA A 1 93 ? 3.984 -2.343 -1.243 1.00 97.38 93 ALA A CA 1
ATOM 751 C C . ALA A 1 93 ? 4.721 -3.491 -1.955 1.00 97.38 93 ALA A C 1
ATOM 753 O O . ALA A 1 93 ? 5.667 -3.250 -2.707 1.00 97.38 93 ALA A O 1
ATOM 754 N N . GLN A 1 94 ? 4.264 -4.734 -1.777 1.00 97.94 94 GLN A N 1
ATOM 755 C CA . GLN A 1 94 ? 4.811 -5.899 -2.478 1.00 97.94 94 GLN A CA 1
ATOM 756 C C . GLN A 1 94 ? 4.591 -5.804 -3.989 1.00 97.94 94 GLN A C 1
ATOM 758 O O . GLN A 1 94 ? 5.512 -6.060 -4.764 1.00 97.94 94 GLN A O 1
ATOM 763 N N . LYS A 1 95 ? 3.392 -5.386 -4.410 1.00 96.25 95 LYS A N 1
ATOM 764 C CA . LYS A 1 95 ? 3.072 -5.140 -5.818 1.00 96.25 95 LYS A CA 1
ATOM 765 C C . LYS A 1 95 ? 3.977 -4.063 -6.420 1.00 96.25 95 LYS A C 1
ATOM 767 O O . LYS A 1 95 ? 4.534 -4.272 -7.494 1.00 96.25 95 LYS A O 1
ATOM 772 N N . LEU A 1 96 ? 4.157 -2.939 -5.723 1.00 96.44 96 LEU A N 1
ATOM 773 C CA . LEU A 1 96 ? 5.048 -1.858 -6.147 1.00 96.44 96 LEU A CA 1
ATOM 774 C C . LEU A 1 96 ? 6.479 -2.363 -6.340 1.00 96.44 96 LEU A C 1
ATOM 776 O O . LEU A 1 96 ? 7.079 -2.127 -7.387 1.00 96.44 96 LEU A O 1
ATOM 780 N N . TYR A 1 97 ? 7.005 -3.086 -5.350 1.00 96.56 97 TYR A N 1
ATOM 781 C CA . TYR A 1 97 ? 8.340 -3.667 -5.425 1.00 96.56 97 TYR A CA 1
ATOM 782 C C . TYR A 1 97 ? 8.484 -4.601 -6.631 1.00 96.56 97 TYR A C 1
ATOM 784 O O . TYR A 1 97 ? 9.416 -4.443 -7.417 1.00 96.56 97 TYR A O 1
ATOM 792 N N . ALA A 1 98 ? 7.543 -5.531 -6.817 1.00 95.38 98 ALA A N 1
ATOM 793 C CA . ALA A 1 98 ? 7.569 -6.474 -7.930 1.00 95.38 98 ALA A CA 1
ATOM 794 C C . ALA A 1 98 ? 7.527 -5.762 -9.291 1.00 95.38 98 ALA A C 1
ATOM 796 O O . ALA A 1 98 ? 8.288 -6.114 -10.191 1.00 95.38 98 ALA A O 1
ATOM 797 N N . ASN A 1 99 ? 6.691 -4.729 -9.428 1.00 91.38 99 ASN A N 1
ATOM 798 C CA . ASN A 1 99 ? 6.581 -3.947 -10.657 1.00 91.38 99 ASN A CA 1
ATOM 799 C C . ASN A 1 99 ? 7.885 -3.210 -10.986 1.00 91.38 99 ASN A C 1
ATOM 801 O O . ASN A 1 99 ? 8.364 -3.293 -12.117 1.00 91.38 99 ASN A O 1
ATOM 805 N N . VAL A 1 100 ? 8.479 -2.526 -10.003 1.00 93.25 100 VAL A N 1
ATOM 806 C CA . VAL A 1 100 ? 9.743 -1.792 -10.182 1.00 93.25 100 VAL A CA 1
ATOM 807 C C . VAL A 1 100 ? 10.898 -2.748 -10.466 1.00 93.25 100 VAL A C 1
ATOM 809 O O . VAL A 1 100 ? 11.705 -2.483 -11.351 1.00 93.25 100 VAL A O 1
ATOM 812 N N . HIS A 1 101 ? 10.965 -3.878 -9.764 1.00 94.69 101 HIS A N 1
ATOM 813 C CA . HIS A 1 101 ? 11.985 -4.891 -10.012 1.00 94.69 101 HIS A CA 1
ATOM 814 C C . HIS A 1 101 ? 11.862 -5.472 -11.425 1.00 94.69 101 HIS A C 1
ATOM 816 O O . HIS A 1 101 ? 12.846 -5.570 -12.148 1.00 94.69 101 HIS A O 1
ATOM 822 N N . ALA A 1 102 ? 10.650 -5.832 -11.854 1.00 92.19 102 ALA A N 1
ATOM 823 C CA . ALA A 1 102 ? 10.429 -6.368 -13.192 1.00 92.19 102 ALA A CA 1
ATOM 824 C C . ALA A 1 102 ? 10.777 -5.344 -14.285 1.00 92.19 102 ALA A C 1
ATOM 826 O O . ALA A 1 102 ? 11.337 -5.713 -15.314 1.00 92.19 102 ALA A O 1
ATOM 827 N N . ALA A 1 103 ? 10.464 -4.067 -14.059 1.00 90.81 103 ALA A N 1
ATOM 828 C CA . ALA A 1 103 ? 10.886 -2.976 -14.928 1.00 90.81 103 ALA A CA 1
ATOM 829 C C . ALA A 1 103 ? 12.414 -2.868 -15.007 1.00 90.81 103 ALA A C 1
ATOM 831 O O . ALA A 1 103 ? 12.977 -2.833 -16.096 1.00 90.81 103 ALA A O 1
ATOM 832 N N . TYR A 1 104 ? 13.092 -2.867 -13.862 1.00 91.25 104 TYR A N 1
ATOM 833 C CA . TYR A 1 104 ? 14.548 -2.816 -13.794 1.00 91.25 104 TYR A CA 1
ATOM 834 C C . TYR A 1 104 ? 15.214 -3.950 -14.593 1.00 91.25 104 TYR A C 1
ATOM 836 O O . TYR A 1 104 ? 16.110 -3.686 -15.393 1.00 91.25 104 TYR A O 1
ATOM 844 N N . GLU A 1 105 ? 14.730 -5.188 -14.454 1.00 94.00 105 GLU A N 1
ATOM 845 C CA . GLU A 1 105 ? 15.229 -6.329 -15.235 1.00 94.00 105 GLU A CA 1
ATOM 846 C C . GLU A 1 105 ? 15.032 -6.122 -16.744 1.00 94.00 105 GLU A C 1
ATOM 848 O O . GLU A 1 105 ? 15.984 -6.261 -17.512 1.00 94.00 105 GLU A O 1
ATOM 853 N N . ARG A 1 106 ? 13.835 -5.689 -17.174 1.00 90.50 106 ARG A N 1
ATOM 854 C CA . ARG A 1 106 ? 13.562 -5.391 -18.593 1.00 90.50 106 ARG A CA 1
ATOM 855 C C . ARG A 1 106 ? 14.467 -4.290 -19.140 1.00 90.50 106 ARG A C 1
ATOM 857 O O . ARG A 1 106 ? 14.913 -4.383 -20.281 1.00 90.50 106 ARG A O 1
ATOM 864 N N . LEU A 1 107 ? 14.740 -3.254 -18.347 1.00 88.81 107 LEU A N 1
ATOM 865 C CA . LEU A 1 107 ? 15.641 -2.173 -18.741 1.00 88.81 107 LEU A CA 1
ATOM 866 C C . LEU A 1 107 ? 17.070 -2.692 -1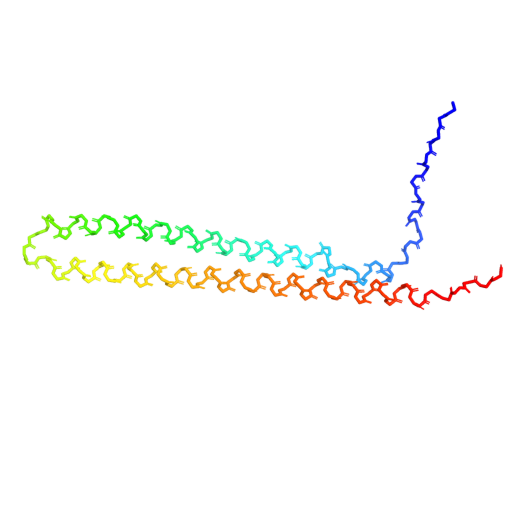8.924 1.00 88.81 107 LEU A C 1
ATOM 868 O O . LEU A 1 107 ? 17.702 -2.404 -19.936 1.00 88.81 107 LEU A O 1
ATOM 872 N N . ASN A 1 108 ? 17.561 -3.493 -17.977 1.00 89.88 108 ASN A N 1
ATOM 873 C CA . ASN A 1 108 ? 18.889 -4.094 -18.069 1.00 89.88 108 ASN A CA 1
ATOM 874 C C . ASN A 1 108 ? 19.025 -5.023 -19.277 1.00 89.88 108 ASN A C 1
ATOM 876 O O . ASN A 1 108 ? 20.091 -5.065 -19.889 1.00 89.88 108 ASN A O 1
ATOM 880 N N . ASP A 1 109 ? 17.983 -5.788 -19.598 1.00 89.56 109 ASP A N 1
ATOM 881 C CA . ASP A 1 109 ? 17.980 -6.668 -20.765 1.00 89.56 109 ASP A CA 1
ATOM 882 C C . ASP A 1 109 ? 18.011 -5.855 -22.067 1.00 89.56 109 ASP A C 1
ATOM 884 O O . ASP A 1 109 ? 18.795 -6.180 -22.958 1.00 89.56 109 ASP A O 1
ATOM 888 N N . LYS A 1 110 ? 17.250 -4.753 -22.156 1.00 86.69 110 LYS A N 1
ATOM 889 C CA . LYS A 1 110 ? 17.306 -3.826 -23.303 1.00 86.69 110 LYS A CA 1
ATOM 890 C C . LYS A 1 110 ? 18.674 -3.161 -23.448 1.00 86.69 110 LYS A C 1
ATOM 892 O O . LYS A 1 110 ? 19.206 -3.109 -24.550 1.00 86.69 110 LYS A O 1
ATOM 897 N N . ILE A 1 111 ? 19.278 -2.704 -22.349 1.00 86.19 111 ILE A N 1
ATOM 898 C CA . ILE A 1 111 ? 20.638 -2.139 -22.366 1.00 86.19 111 ILE A CA 1
ATOM 899 C C . ILE A 1 111 ? 21.635 -3.182 -22.878 1.00 86.19 111 ILE A C 1
ATOM 901 O O . ILE A 1 111 ? 22.379 -2.903 -23.813 1.00 86.19 111 ILE A O 1
ATOM 905 N N . ARG A 1 112 ? 21.599 -4.407 -22.337 1.00 88.19 112 ARG A N 1
ATOM 906 C CA . ARG A 1 112 ? 22.466 -5.506 -22.789 1.00 88.19 112 ARG A CA 1
ATOM 907 C C . ARG A 1 112 ? 22.253 -5.841 -24.262 1.00 88.19 112 ARG A C 1
ATOM 909 O O . ARG A 1 112 ? 23.216 -6.143 -24.958 1.00 88.19 112 ARG A O 1
ATOM 916 N N . TYR A 1 113 ? 21.015 -5.816 -24.744 1.00 85.19 113 TYR A N 1
ATOM 917 C CA . TYR A 1 113 ? 20.716 -6.016 -26.159 1.00 85.19 113 TYR A CA 1
ATOM 918 C C . TYR A 1 113 ? 21.374 -4.933 -27.022 1.00 85.19 113 TYR A C 1
ATOM 920 O O . TYR A 1 113 ? 22.135 -5.266 -27.924 1.00 85.19 113 TYR A O 1
ATOM 928 N N . LEU A 1 114 ? 21.193 -3.653 -26.681 1.00 82.69 114 LEU A N 1
ATOM 929 C CA . LEU A 1 114 ? 21.791 -2.529 -27.413 1.00 82.69 114 LEU A CA 1
ATOM 930 C C . LEU A 1 114 ? 23.329 -2.539 -27.383 1.00 82.69 114 LEU A C 1
ATOM 932 O O . LEU A 1 114 ? 23.970 -2.197 -28.378 1.00 82.69 114 LEU A O 1
ATOM 936 N N . GLU A 1 115 ? 23.934 -2.951 -26.268 1.00 84.81 115 GLU A N 1
ATOM 937 C CA . GLU A 1 115 ? 25.390 -3.104 -26.145 1.00 84.81 115 GLU A CA 1
ATOM 938 C C . GLU A 1 115 ? 25.944 -4.219 -27.046 1.00 84.81 115 GLU A C 1
ATOM 940 O O . GLU A 1 115 ? 27.045 -4.079 -27.578 1.00 84.81 115 GLU A O 1
ATOM 945 N N . ASN A 1 116 ? 25.191 -5.309 -27.234 1.00 82.69 116 ASN A N 1
ATOM 946 C CA . ASN A 1 116 ? 25.620 -6.474 -28.015 1.00 82.69 116 ASN A CA 1
ATOM 947 C C . ASN A 1 116 ? 25.225 -6.405 -29.501 1.00 82.69 116 ASN A C 1
ATOM 949 O O . ASN A 1 116 ? 25.891 -7.023 -30.330 1.00 82.69 116 ASN A O 1
ATOM 953 N N . GLU A 1 117 ? 24.158 -5.681 -29.849 1.00 67.44 117 GLU A N 1
ATOM 954 C CA . GLU A 1 117 ? 23.685 -5.528 -31.230 1.00 67.44 117 GLU A CA 1
ATOM 955 C C . GLU A 1 117 ? 24.350 -4.401 -32.004 1.00 67.44 117 GLU A C 1
ATOM 957 O O . GLU A 1 117 ? 24.225 -4.380 -33.226 1.00 67.44 117 GLU A O 1
ATOM 962 N N . ARG A 1 118 ? 25.110 -3.504 -31.364 1.00 54.19 118 ARG A N 1
ATOM 963 C CA . ARG A 1 118 ? 26.041 -2.652 -32.111 1.00 54.19 118 ARG A CA 1
ATOM 964 C C . ARG A 1 118 ? 27.061 -3.585 -32.773 1.00 54.19 118 ARG A C 1
ATOM 966 O O . ARG A 1 118 ? 27.926 -4.112 -32.065 1.00 54.19 118 ARG A O 1
ATOM 973 N N . PRO A 1 119 ? 27.053 -3.784 -34.110 1.00 49.50 119 PRO A N 1
ATOM 974 C CA . PRO A 1 119 ? 28.262 -4.278 -34.735 1.00 49.50 119 PRO A CA 1
ATOM 975 C C . PRO A 1 119 ? 29.324 -3.249 -34.356 1.00 49.50 119 PRO A C 1
ATOM 977 O O . PRO A 1 119 ? 29.047 -2.045 -34.355 1.00 49.50 119 PRO A O 1
ATOM 980 N N . ALA A 1 120 ? 30.532 -3.698 -34.036 1.00 50.91 120 ALA A N 1
ATOM 981 C CA . ALA A 1 120 ? 31.687 -2.842 -34.214 1.00 50.91 120 ALA A CA 1
ATOM 982 C C . ALA A 1 120 ? 31.619 -2.355 -35.669 1.00 50.91 120 ALA A C 1
ATOM 984 O O . ALA A 1 120 ? 31.974 -3.091 -36.592 1.00 50.91 120 ALA A O 1
ATOM 985 N N . SER A 1 121 ? 31.031 -1.174 -35.882 1.00 44.34 121 SER A N 1
ATOM 986 C CA . SER A 1 121 ? 31.005 -0.514 -37.171 1.00 44.34 121 SER A CA 1
ATOM 987 C C . SER A 1 121 ? 32.459 -0.443 -37.586 1.00 44.34 121 SER A C 1
ATOM 989 O O . SER A 1 121 ? 33.321 0.025 -36.842 1.00 44.34 121 SER A O 1
ATOM 991 N N . SER A 1 122 ? 32.698 -1.111 -38.697 1.00 43.22 122 SER A N 1
ATOM 992 C CA . SER A 1 122 ? 33.974 -1.622 -39.133 1.00 43.22 122 SER A CA 1
ATOM 993 C C . SER A 1 122 ? 34.997 -0.505 -39.317 1.00 43.22 122 SER A C 1
ATOM 995 O O . SER A 1 122 ? 34.664 0.501 -39.932 1.00 43.22 122 SER A O 1
ATOM 997 N N . SER A 1 123 ? 36.226 -0.793 -38.870 1.00 38.28 123 SER A N 1
ATOM 998 C CA . SER A 1 123 ? 37.517 -0.244 -39.334 1.00 38.28 123 SER A CA 1
ATOM 999 C C . SER A 1 123 ? 37.825 1.237 -39.110 1.00 38.28 123 SER A C 1
ATOM 1001 O O . SER A 1 123 ? 37.146 2.112 -39.680 1.00 38.28 123 SER A O 1
#

Organism: NCBI:txid2545709

pLDDT: mean 84.8, std 16.84, range [38.28, 98.31]

Foldseek 3Di:
DDPPPDDDDPVPPPVVNVVVCCCVVPVLVVLLVVLVVLLVVLVVLLVVLVVVLVVLVVCCVVDDPVCNVVSVVVNVVSVVSSVVSVVSSVVSVVVNVVSVVVVVVVVVVVVVCVVVPPDPPDD

Radius of gyration: 27.01 Å; Cα contacts (8 Å, |Δi|>4): 58; chains: 1; bounding box: 67×34×72 Å

Nearest PDB structures (foldseek):
  5c1f-assembly1_B  TM=6.956E-01  e=3.108E+00  Schizosaccharomyces pombe 972h-
  6zbd-assembly1_D  TM=8.188E-01  e=8.428E+00  Plasmodium falciparum
  7o3z-assembly1_F  TM=3.957E-01  e=2.457E+00  Synechocystis sp. PCC 6803 substr. Kazusa
  7o40-assembly1_F  TM=3.411E-01  e=4.419E+00  Synechocystis sp. PCC 6803 substr. Kazusa